Protein AF-A0A966MLT0-F1 (afdb_monomer_lite)

pLDDT: mean 86.83, std 7.71, range [65.0, 96.06]

Sequence (35 aa):
EDPPGYREGPAGKLYLAYLRDPTGNKICALYRVPK

Radius of gyration: 11.32 Å; chains: 1; bounding box: 24×13×31 Å

Structure (mmCIF, N/CA/C/O backbone):
data_AF-A0A966MLT0-F1
#
_entry.id   AF-A0A966MLT0-F1
#
loop_
_atom_site.group_PDB
_atom_site.id
_at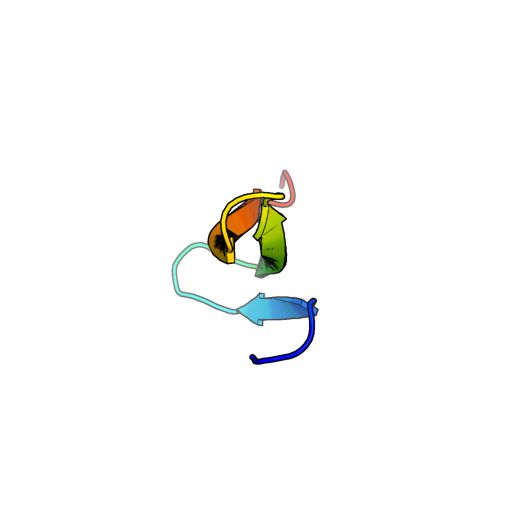om_site.type_symbol
_atom_site.label_atom_id
_atom_site.label_alt_id
_atom_site.label_comp_id
_atom_site.label_asym_id
_atom_site.label_entity_id
_atom_site.label_seq_id
_atom_site.pdbx_PDB_ins_code
_atom_site.Cartn_x
_atom_site.Cartn_y
_atom_site.Cartn_z
_atom_site.occupancy
_atom_site.B_iso_or_equiv
_atom_site.auth_seq_id
_atom_site.auth_comp_id
_atom_site.auth_asym_id
_atom_site.auth_atom_id
_atom_site.pdbx_PDB_model_num
ATOM 1 N N . GLU A 1 1 ? 2.818 -2.468 9.404 1.00 65.00 1 GLU A N 1
ATOM 2 C CA . GLU A 1 1 ? 2.439 -2.572 7.979 1.00 65.00 1 GLU A CA 1
ATOM 3 C C . GLU A 1 1 ? 3.532 -1.874 7.206 1.00 65.00 1 GLU A C 1
ATOM 5 O O . GLU A 1 1 ? 3.932 -0.804 7.650 1.00 65.00 1 GLU A O 1
ATOM 10 N N . ASP A 1 2 ? 4.075 -2.486 6.153 1.00 73.62 2 ASP A N 1
ATOM 11 C CA . ASP A 1 2 ? 5.046 -1.770 5.328 1.00 73.62 2 ASP A CA 1
ATOM 12 C C . ASP A 1 2 ? 4.392 -0.516 4.750 1.00 73.62 2 ASP A C 1
ATOM 14 O O . ASP A 1 2 ? 3.226 -0.586 4.331 1.00 73.62 2 ASP A O 1
ATOM 18 N N . PRO A 1 3 ? 5.110 0.618 4.738 1.00 84.94 3 PRO A N 1
ATOM 19 C CA . PRO A 1 3 ? 4.573 1.861 4.219 1.00 84.94 3 PRO A CA 1
ATOM 20 C C . PRO A 1 3 ? 4.108 1.679 2.766 1.00 84.94 3 PRO A C 1
ATOM 22 O O . PRO A 1 3 ? 4.652 0.837 2.035 1.00 84.94 3 PRO A O 1
ATOM 25 N N . PRO A 1 4 ? 3.086 2.442 2.339 1.00 89.44 4 PRO A N 1
ATOM 26 C CA . PRO A 1 4 ? 2.653 2.417 0.955 1.00 89.44 4 PRO A CA 1
ATOM 27 C C . PRO A 1 4 ? 3.813 2.827 0.043 1.00 89.44 4 PRO A C 1
ATOM 29 O O . PRO A 1 4 ? 4.529 3.790 0.325 1.00 89.44 4 PRO A O 1
ATOM 32 N N . GLY A 1 5 ? 4.023 2.089 -1.045 1.00 88.81 5 GLY A N 1
ATOM 33 C CA . GLY A 1 5 ? 5.182 2.321 -1.897 1.00 88.81 5 GLY A CA 1
ATOM 34 C C . GLY A 1 5 ? 5.295 1.386 -3.089 1.00 88.81 5 GLY A C 1
ATOM 35 O O . GLY A 1 5 ? 4.560 0.405 -3.232 1.00 88.81 5 GLY A O 1
ATOM 36 N N . TYR A 1 6 ? 6.249 1.716 -3.958 1.00 89.44 6 TYR A N 1
ATOM 37 C CA . TYR A 1 6 ? 6.587 0.891 -5.106 1.00 89.44 6 TYR A CA 1
ATOM 38 C C . TYR A 1 6 ? 7.365 -0.348 -4.671 1.00 89.44 6 TYR A C 1
ATOM 40 O O . TYR A 1 6 ? 8.348 -0.253 -3.941 1.00 89.44 6 TYR A O 1
ATOM 48 N N . ARG A 1 7 ? 6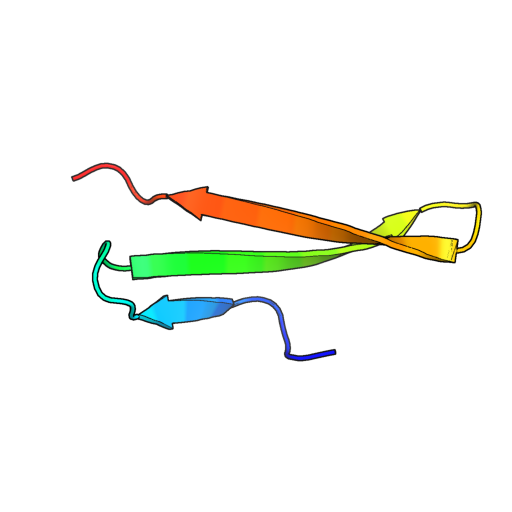.934 -1.503 -5.166 1.00 88.94 7 ARG A N 1
ATOM 49 C CA . ARG A 1 7 ? 7.61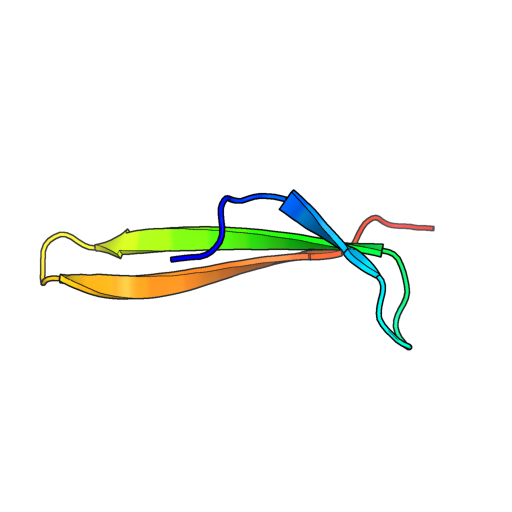9 -2.784 -5.043 1.00 88.94 7 ARG A CA 1
ATOM 50 C C . ARG A 1 7 ? 7.934 -3.298 -6.436 1.00 88.94 7 ARG A C 1
ATOM 52 O O . ARG A 1 7 ? 7.082 -3.279 -7.326 1.00 88.94 7 ARG A O 1
ATOM 59 N N . GLU A 1 8 ? 9.167 -3.738 -6.618 1.00 87.12 8 GLU A N 1
ATOM 60 C CA . GLU A 1 8 ? 9.588 -4.427 -7.829 1.00 87.12 8 GLU A CA 1
ATOM 61 C C . GLU A 1 8 ? 9.352 -5.922 -7.648 1.00 87.12 8 GLU A C 1
ATOM 63 O O . GLU A 1 8 ? 9.723 -6.516 -6.637 1.00 87.12 8 GLU A O 1
ATOM 68 N N . GLY A 1 9 ? 8.680 -6.523 -8.622 1.00 81.75 9 GLY A N 1
ATOM 69 C CA . GLY A 1 9 ? 8.470 -7.959 -8.683 1.00 81.75 9 GLY A CA 1
ATOM 70 C C . GLY A 1 9 ? 8.613 -8.465 -10.115 1.00 81.75 9 GLY A C 1
ATOM 71 O O . GLY A 1 9 ? 8.772 -7.671 -11.04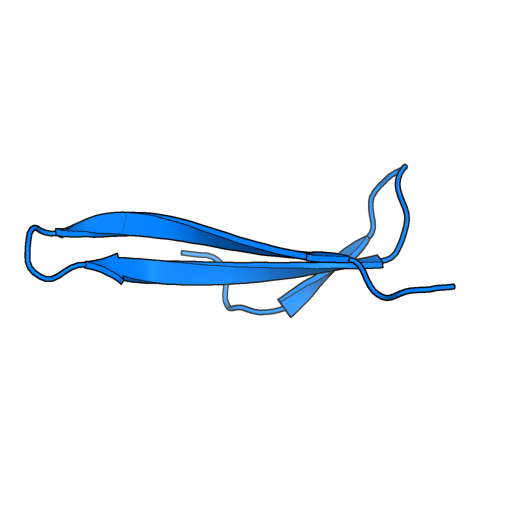4 1.00 81.75 9 GLY A O 1
ATOM 72 N N . PRO A 1 10 ? 8.491 -9.783 -10.333 1.00 77.44 10 PRO A N 1
ATOM 73 C CA . PRO A 1 10 ? 8.612 -10.384 -11.665 1.00 77.44 10 PRO A CA 1
ATOM 74 C C . PRO A 1 10 ? 7.581 -9.849 -12.677 1.00 77.44 10 PRO A C 1
ATOM 76 O O . PRO A 1 10 ? 7.783 -9.955 -13.880 1.00 77.44 10 PRO A O 1
ATOM 79 N N . ALA A 1 11 ? 6.490 -9.240 -12.200 1.00 75.25 11 ALA A N 1
ATOM 80 C CA . ALA A 1 11 ? 5.454 -8.609 -13.017 1.00 75.25 11 ALA A CA 1
ATOM 81 C C . ALA A 1 11 ? 5.681 -7.100 -13.283 1.00 75.25 11 ALA A C 1
ATOM 83 O O . ALA A 1 11 ? 4.793 -6.445 -13.829 1.00 75.25 11 ALA A O 1
ATOM 84 N N . GLY A 1 12 ? 6.834 -6.538 -12.901 1.00 84.19 12 GLY A N 1
ATOM 85 C CA . GLY A 1 12 ? 7.156 -5.114 -13.036 1.00 84.19 12 GLY A CA 1
ATOM 86 C C . GLY A 1 12 ? 6.957 -4.307 -11.747 1.00 84.19 12 GLY A C 1
ATOM 87 O O . GLY A 1 12 ? 6.892 -4.858 -10.646 1.00 84.19 12 GLY A O 1
ATOM 88 N N . LYS A 1 13 ? 6.889 -2.977 -11.888 1.00 87.25 13 LYS A N 1
ATOM 89 C CA . LYS A 1 13 ? 6.755 -2.030 -10.773 1.00 87.25 13 LYS A CA 1
ATOM 90 C C . LYS A 1 13 ? 5.292 -1.936 -10.327 1.00 87.25 13 LYS A C 1
ATOM 92 O O . LYS A 1 13 ? 4.430 -1.475 -11.074 1.00 87.25 13 LYS A O 1
ATOM 97 N N . LEU A 1 14 ? 5.017 -2.370 -9.101 1.00 90.00 14 LEU A N 1
ATOM 98 C CA . LEU A 1 14 ? 3.688 -2.377 -8.490 1.00 90.00 14 LEU A CA 1
ATOM 99 C C . LEU A 1 14 ? 3.655 -1.367 -7.349 1.00 90.00 14 LEU A C 1
ATOM 101 O O . LEU A 1 14 ? 4.561 -1.355 -6.525 1.00 90.00 14 LEU A O 1
ATOM 105 N N . TYR A 1 15 ? 2.620 -0.540 -7.258 1.00 89.94 15 TYR A N 1
ATOM 106 C CA . TYR A 1 15 ? 2.406 0.285 -6.071 1.00 89.94 15 TYR A CA 1
ATOM 107 C C . TYR A 1 15 ? 1.453 -0.442 -5.125 1.00 89.94 15 TYR A C 1
ATOM 109 O O . TYR A 1 15 ? 0.344 -0.809 -5.522 1.00 89.94 15 TYR A O 1
ATOM 117 N N . LEU A 1 16 ? 1.894 -0.677 -3.891 1.00 92.12 16 LEU A N 1
ATOM 118 C CA . LEU A 1 16 ? 1.118 -1.371 -2.868 1.00 92.12 16 LEU A CA 1
ATOM 119 C C . LEU A 1 16 ? 0.811 -0.426 -1.715 1.00 92.12 16 LEU A C 1
ATOM 121 O O . LEU A 1 16 ? 1.708 0.237 -1.202 1.00 92.12 16 LEU A O 1
ATOM 125 N N . ALA A 1 17 ? -0.449 -0.410 -1.293 1.00 91.81 17 ALA A N 1
ATOM 126 C CA . ALA A 1 17 ? -0.923 0.337 -0.136 1.00 91.81 17 ALA A CA 1
ATOM 127 C C . ALA A 1 17 ? -1.820 -0.541 0.743 1.00 91.81 17 ALA A C 1
ATOM 129 O O . ALA A 1 17 ? -2.419 -1.515 0.276 1.00 91.81 17 ALA A O 1
ATOM 130 N N . TYR A 1 18 ? -1.908 -0.190 2.023 1.00 90.94 18 TYR A N 1
ATOM 131 C CA . TYR A 1 18 ? -2.767 -0.860 2.992 1.00 90.94 18 TYR A CA 1
ATOM 132 C C . TYR A 1 18 ? -3.656 0.165 3.685 1.00 90.94 18 TYR A C 1
ATOM 1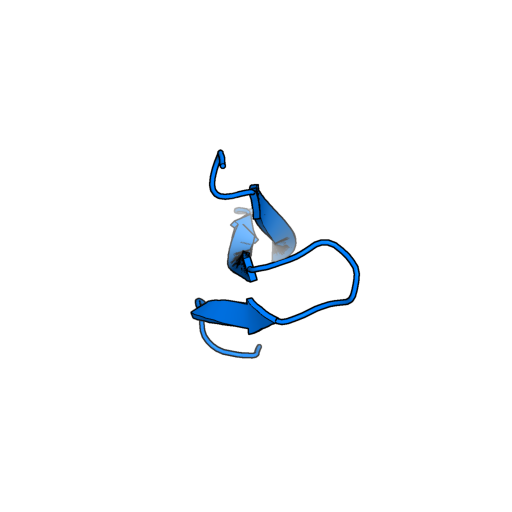34 O O . TYR A 1 18 ? -3.207 1.266 4.002 1.00 90.94 18 TYR A O 1
ATOM 142 N N . LEU A 1 19 ? -4.910 -0.208 3.911 1.00 89.25 19 LEU A N 1
ATOM 143 C CA . LEU A 1 19 ? -5.884 0.587 4.649 1.00 89.25 19 LEU A CA 1
ATOM 144 C C . LEU A 1 19 ? -6.693 -0.312 5.583 1.00 89.25 19 LEU A C 1
ATOM 146 O O . LEU A 1 19 ? -6.845 -1.513 5.342 1.00 89.25 19 LEU A O 1
ATOM 150 N N . ARG A 1 20 ? -7.198 0.287 6.659 1.00 92.69 20 ARG A N 1
ATOM 151 C CA . ARG A 1 20 ? -8.105 -0.358 7.608 1.00 92.69 20 ARG A CA 1
ATOM 152 C C . ARG A 1 20 ? -9.516 0.118 7.315 1.00 92.69 20 ARG A C 1
ATOM 154 O O . ARG A 1 20 ? -9.734 1.324 7.228 1.00 92.69 20 ARG A O 1
ATOM 161 N N . ASP A 1 21 ? -10.452 -0.804 7.144 1.00 92.62 21 ASP A N 1
ATOM 162 C CA . ASP A 1 21 ? -11.863 -0.431 7.063 1.00 92.62 21 ASP A CA 1
ATOM 163 C C . ASP A 1 21 ? -12.432 -0.137 8.473 1.00 92.62 21 ASP A C 1
ATOM 165 O O . ASP A 1 21 ? -11.776 -0.447 9.473 1.00 92.62 21 ASP A O 1
ATOM 169 N N . PRO A 1 22 ? -13.645 0.435 8.589 1.00 95.75 22 PRO A N 1
ATOM 170 C CA . PRO A 1 22 ? -14.267 0.750 9.879 1.00 95.75 22 PRO A CA 1
ATOM 171 C C . PRO A 1 22 ? -14.445 -0.448 10.823 1.00 95.75 22 PRO A C 1
ATOM 173 O O . PRO A 1 22 ? -14.547 -0.261 12.032 1.00 95.75 22 PRO A O 1
ATOM 176 N N . THR A 1 23 ? -14.469 -1.673 10.290 1.00 96.06 23 THR A N 1
ATOM 177 C CA . THR A 1 23 ? -14.552 -2.915 11.074 1.00 96.06 23 THR A CA 1
ATOM 178 C C . THR A 1 23 ? -13.181 -3.536 11.380 1.00 96.06 23 THR A C 1
ATOM 180 O O . THR A 1 23 ? -13.101 -4.561 12.053 1.00 96.06 23 THR A O 1
ATOM 183 N N . GLY A 1 24 ? -12.086 -2.895 10.955 1.00 92.19 24 GLY A N 1
ATOM 184 C CA . GLY A 1 24 ? -10.714 -3.255 11.319 1.00 92.19 24 GLY A CA 1
ATOM 185 C C . GLY A 1 24 ? -10.016 -4.255 10.390 1.00 92.19 24 GLY A C 1
ATOM 186 O O . GLY A 1 24 ? -8.855 -4.606 10.653 1.00 92.19 24 GLY A O 1
ATOM 187 N N . ASN A 1 25 ? -10.655 -4.684 9.298 1.00 93.81 25 ASN A N 1
ATOM 188 C CA . ASN A 1 25 ? -10.035 -5.529 8.283 1.00 93.81 25 ASN A CA 1
ATOM 189 C C . ASN A 1 25 ? -8.930 -4.778 7.553 1.00 93.81 25 ASN A C 1
ATOM 191 O O . ASN A 1 25 ? -9.004 -3.581 7.265 1.00 93.81 25 ASN A O 1
ATOM 195 N N . LYS A 1 26 ? -7.896 -5.539 7.209 1.00 91.69 26 LYS A N 1
ATOM 196 C CA . LYS A 1 26 ? -6.775 -5.054 6.422 1.00 91.69 26 LYS A CA 1
ATOM 197 C C . LYS A 1 26 ? -7.084 -5.232 4.943 1.00 91.69 26 LYS A C 1
ATOM 199 O O . LYS A 1 26 ? -7.079 -6.350 4.433 1.00 91.69 26 LYS A O 1
ATOM 204 N N . ILE A 1 27 ? -7.293 -4.122 4.253 1.00 91.69 27 ILE A N 1
ATOM 205 C CA . ILE A 1 27 ? -7.497 -4.098 2.810 1.00 91.69 27 ILE A CA 1
ATOM 206 C C . ILE A 1 27 ? -6.161 -3.770 2.142 1.00 91.69 27 ILE A C 1
ATOM 208 O O . ILE A 1 27 ? -5.464 -2.830 2.527 1.00 91.69 27 ILE A O 1
ATOM 212 N N . CYS A 1 28 ? -5.794 -4.566 1.138 1.00 92.94 28 CYS A N 1
ATOM 213 C CA . CYS A 1 28 ? -4.621 -4.330 0.304 1.00 92.94 28 CYS A CA 1
ATOM 214 C C . CYS A 1 28 ? -5.056 -3.734 -1.036 1.00 92.94 28 CYS A C 1
ATOM 216 O O . CYS A 1 28 ? -5.856 -4.334 -1.752 1.00 92.94 28 CYS A O 1
ATOM 218 N N . ALA A 1 29 ? -4.509 -2.568 -1.373 1.00 90.50 29 ALA A N 1
ATOM 219 C CA . ALA A 1 29 ? -4.680 -1.929 -2.668 1.00 90.50 29 ALA A CA 1
ATOM 220 C C . ALA A 1 29 ? -3.417 -2.124 -3.515 1.00 90.50 29 ALA A C 1
ATOM 222 O O . ALA A 1 29 ? -2.295 -1.957 -3.030 1.00 90.50 29 ALA A O 1
ATOM 223 N N . LEU A 1 30 ? -3.615 -2.465 -4.788 1.00 92.00 30 LEU A N 1
ATOM 224 C CA . LEU A 1 30 ? -2.554 -2.696 -5.763 1.00 92.00 30 LEU A CA 1
ATOM 225 C C . LEU A 1 30 ? -2.818 -1.845 -7.004 1.00 92.00 30 LEU A C 1
ATOM 227 O O . LEU A 1 30 ? -3.876 -1.960 -7.620 1.00 92.00 30 LEU A O 1
ATOM 231 N N . TYR A 1 31 ? -1.837 -1.037 -7.399 1.00 89.81 31 TYR A N 1
ATOM 232 C CA . TYR A 1 31 ? -1.845 -0.305 -8.663 1.00 89.81 31 TYR A CA 1
ATOM 233 C C . TYR A 1 31 ? -0.717 -0.810 -9.565 1.00 89.81 31 TYR A C 1
ATOM 235 O O . TYR A 1 31 ? 0.459 -0.803 -9.190 1.00 89.81 31 TYR A O 1
ATOM 243 N N . ARG A 1 32 ? -1.094 -1.283 -10.758 1.00 88.31 32 ARG A N 1
ATOM 244 C CA . ARG A 1 32 ? -0.156 -1.669 -11.816 1.00 88.31 32 ARG A CA 1
ATOM 245 C C . ARG A 1 32 ? 0.077 -0.451 -12.691 1.00 88.31 32 ARG A C 1
ATOM 247 O O . ARG A 1 32 ? -0.872 0.026 -13.307 1.00 88.31 32 ARG A O 1
ATOM 254 N N . VAL A 1 33 ? 1.313 0.037 -12.745 1.00 80.44 33 VAL A N 1
ATOM 255 C CA . VAL A 1 33 ? 1.652 1.138 -13.648 1.00 80.44 33 VAL A CA 1
ATOM 256 C C . VAL A 1 33 ? 1.517 0.613 -15.085 1.00 80.44 33 VAL A C 1
ATOM 258 O O . VAL A 1 33 ? 2.153 -0.398 -15.401 1.00 80.44 33 VAL A O 1
ATOM 261 N N . PRO A 1 34 ? 0.665 1.215 -15.934 1.00 75.62 34 PRO A N 1
ATOM 262 C CA . PRO A 1 34 ? 0.599 0.844 -17.342 1.00 75.62 34 PRO A CA 1
ATOM 263 C C . PRO A 1 34 ? 1.963 1.085 -18.007 1.00 75.62 34 PRO A C 1
ATOM 265 O O . PRO A 1 34 ? 2.678 2.011 -17.624 1.00 75.62 34 PRO A O 1
ATOM 268 N N . LYS A 1 35 ? 2.333 0.202 -18.942 1.00 65.81 35 LYS A N 1
ATOM 269 C CA . LYS A 1 35 ? 3.573 0.31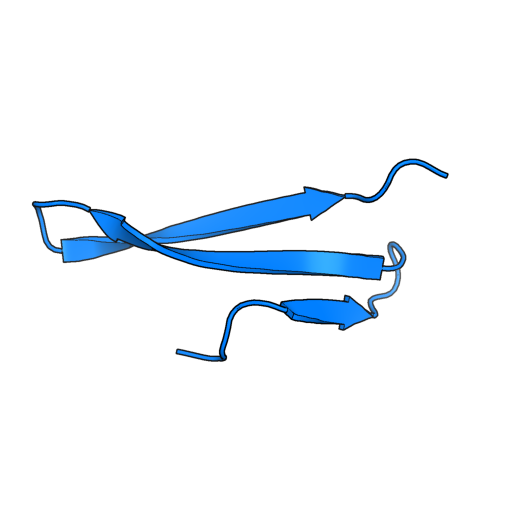8 -19.724 1.00 65.81 35 LYS A CA 1
ATOM 270 C C . LYS A 1 35 ? 3.537 1.520 -20.656 1.00 65.81 35 LYS A C 1
ATOM 272 O O . LYS A 1 35 ? 2.450 1.767 -21.222 1.00 65.81 35 LYS A O 1
#

Foldseek 3Di:
DPDFQWDQDPLGTKTWHWDADPVGDIDIDIDDDDD

Secondary structure (DSSP, 8-state):
-PPSEEEEETTEEEEEEEEE-TT--EEEEEEEPP-